Protein AF-A0A918AKS3-F1 (afdb_monomer_lite)

Organism: NCBI:txid33919

Secondary structure (DSSP, 8-state):
---B-TTT--BTTS-SSPPEEETTEEEEE-TTS-EEEEETTEEEEEES------

Sequence (54 aa):
MTTTCPSCGWPADDPAYPVSTHGRVRYVRCVCGIWLVLRDGRLLATAGRPARLR

Structure (mmCIF, N/CA/C/O backbone):
data_AF-A0A918AKS3-F1
#
_entry.id   AF-A0A918AKS3-F1
#
loop_
_atom_site.group_PDB
_atom_site.id
_atom_site.type_symbol
_atom_site.label_atom_id
_atom_site.label_alt_id
_atom_site.label_comp_id
_atom_site.label_asym_id
_atom_site.label_entity_id
_atom_site.label_seq_id
_atom_site.pdbx_PDB_ins_c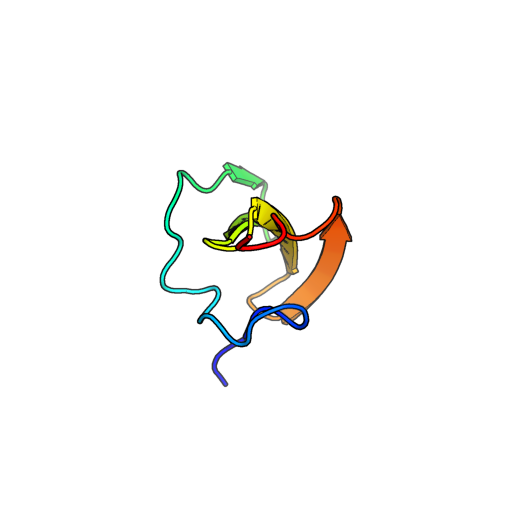ode
_atom_site.Cartn_x
_atom_site.Cartn_y
_atom_site.Cartn_z
_atom_site.occupancy
_atom_site.B_iso_or_equiv
_atom_site.auth_seq_id
_atom_site.auth_comp_id
_atom_site.auth_asym_id
_atom_site.auth_atom_id
_atom_site.pdbx_PDB_model_num
ATOM 1 N N . MET A 1 1 ? -12.698 7.557 3.611 1.00 60.28 1 MET A N 1
ATOM 2 C CA . MET A 1 1 ? -12.324 6.380 4.423 1.00 60.28 1 MET A CA 1
ATOM 3 C C . MET A 1 1 ? -10.847 6.141 4.224 1.00 60.28 1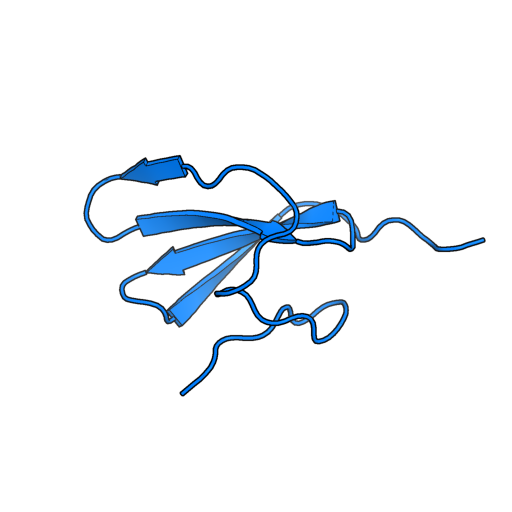 MET A C 1
ATOM 5 O O . MET A 1 1 ? -10.431 5.995 3.081 1.00 60.28 1 MET A O 1
ATOM 9 N N . THR A 1 2 ? -10.082 6.151 5.306 1.00 83.69 2 THR A N 1
ATOM 10 C CA . THR A 1 2 ? -8.632 5.950 5.278 1.00 83.69 2 THR A CA 1
ATOM 11 C C . THR A 1 2 ? -8.359 4.461 5.442 1.00 83.69 2 THR A C 1
ATOM 13 O O . THR A 1 2 ? -8.781 3.863 6.430 1.00 83.69 2 THR A O 1
ATOM 16 N N . THR A 1 3 ? -7.722 3.835 4.454 1.00 93.25 3 THR A N 1
ATOM 17 C CA . THR A 1 3 ? -7.327 2.426 4.565 1.00 93.25 3 THR A CA 1
ATOM 18 C C . THR A 1 3 ? -6.101 2.339 5.459 1.00 93.25 3 THR A C 1
ATOM 20 O O . THR A 1 3 ? -5.115 3.027 5.215 1.00 93.25 3 THR A O 1
ATOM 23 N N . THR A 1 4 ? -6.148 1.491 6.481 1.00 95.19 4 THR A N 1
ATOM 24 C CA . THR A 1 4 ? -5.039 1.276 7.414 1.00 95.19 4 THR A CA 1
ATOM 25 C C . THR A 1 4 ? -4.446 -0.118 7.246 1.00 95.19 4 THR A C 1
ATOM 27 O O . THR A 1 4 ? -5.107 -1.061 6.804 1.00 95.19 4 THR A O 1
ATOM 30 N N . CYS A 1 5 ? -3.165 -0.256 7.579 1.00 94.62 5 CYS A N 1
ATOM 31 C CA . CYS A 1 5 ? -2.493 -1.545 7.622 1.00 94.62 5 CYS A CA 1
ATOM 32 C C . CYS A 1 5 ? -3.125 -2.434 8.709 1.00 94.62 5 CYS A C 1
ATOM 34 O O . CYS A 1 5 ? -3.087 -2.056 9.882 1.00 94.62 5 CYS A O 1
ATOM 36 N N . PRO A 1 6 ? -3.619 -3.643 8.391 1.00 95.06 6 PRO A N 1
ATOM 37 C CA . PRO A 1 6 ? -4.236 -4.513 9.392 1.00 95.06 6 PRO A CA 1
ATOM 38 C C . PRO A 1 6 ? -3.224 -5.099 10.390 1.00 95.06 6 PRO A C 1
ATOM 40 O O . PRO A 1 6 ? -3.629 -5.594 11.434 1.00 95.06 6 PRO A O 1
ATOM 43 N N . SER A 1 7 ? -1.915 -5.057 10.097 1.00 94.25 7 SER A N 1
ATOM 44 C CA . SER A 1 7 ? -0.883 -5.538 11.029 1.00 94.25 7 SER A CA 1
ATOM 45 C C . SER A 1 7 ? -0.428 -4.505 12.057 1.00 94.25 7 SER 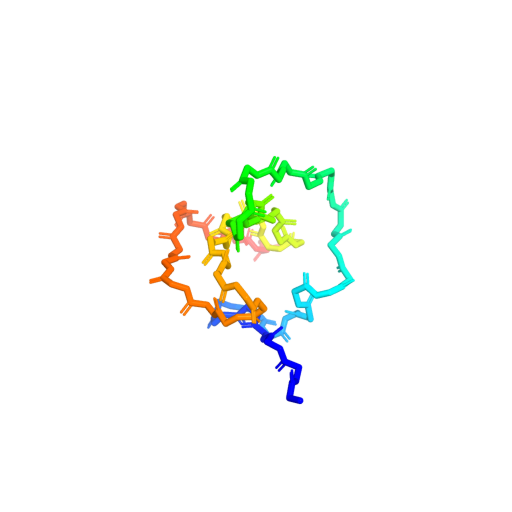A C 1
ATOM 47 O O . SER A 1 7 ? -0.018 -4.909 13.138 1.00 94.25 7 SER A O 1
ATOM 49 N N . CYS A 1 8 ? -0.437 -3.206 11.744 1.00 94.25 8 CYS A N 1
ATOM 50 C CA . CYS A 1 8 ? 0.126 -2.187 12.646 1.00 94.25 8 CYS A CA 1
ATOM 51 C C . CYS A 1 8 ? -0.678 -0.883 12.735 1.00 94.25 8 CYS A C 1
ATOM 53 O O . CYS A 1 8 ? -0.240 0.048 13.400 1.00 94.25 8 CYS A O 1
ATOM 55 N N . GLY A 1 9 ? -1.811 -0.774 12.038 1.00 93.88 9 GLY A N 1
ATOM 56 C CA . GLY A 1 9 ? -2.683 0.404 12.058 1.00 93.88 9 GLY A CA 1
ATOM 57 C C . GLY A 1 9 ? -2.204 1.605 11.236 1.00 93.88 9 GLY A C 1
ATOM 58 O O . GLY A 1 9 ? -2.967 2.551 11.077 1.00 93.88 9 GLY A O 1
ATOM 59 N N . TRP A 1 10 ? -0.988 1.575 10.678 1.00 93.56 10 TRP A N 1
ATOM 60 C CA . TRP A 1 10 ? -0.427 2.711 9.934 1.00 93.56 10 TRP A CA 1
ATOM 61 C C . TRP A 1 10 ? -1.279 3.078 8.699 1.00 93.56 10 TRP A C 1
ATOM 63 O O . TRP A 1 10 ? -1.719 2.155 7.997 1.00 93.56 10 TRP A O 1
ATOM 73 N N . PRO A 1 11 ? -1.505 4.373 8.401 1.00 93.31 11 PRO A N 1
ATOM 74 C CA . PRO A 1 11 ? -2.279 4.799 7.233 1.00 93.31 11 PRO A CA 1
ATOM 75 C C . PRO A 1 11 ? -1.624 4.363 5.914 1.00 93.31 11 PRO A C 1
ATOM 77 O O . PRO A 1 11 ? -0.425 4.529 5.712 1.00 93.31 11 PRO A O 1
ATOM 80 N N . ALA A 1 12 ? -2.389 3.771 4.996 1.00 91.12 12 ALA A N 1
ATOM 81 C CA . ALA A 1 12 ? -1.852 3.278 3.723 1.00 91.12 12 ALA A CA 1
ATOM 82 C C . ALA A 1 12 ? -1.589 4.399 2.697 1.00 91.12 12 ALA A C 1
ATOM 84 O O . ALA A 1 12 ? -0.910 4.171 1.696 1.00 91.12 12 ALA A O 1
ATOM 85 N N . ASP A 1 13 ? -2.154 5.582 2.925 1.00 87.88 13 ASP A N 1
ATOM 86 C CA . ASP A 1 13 ? -1.936 6.821 2.175 1.00 87.88 13 ASP A CA 1
ATOM 87 C C . ASP A 1 13 ? -0.694 7.601 2.629 1.00 87.88 13 ASP A C 1
ATOM 89 O O . ASP A 1 13 ? -0.254 8.485 1.898 1.00 87.88 13 ASP A O 1
ATOM 93 N N . ASP A 1 14 ? -0.082 7.210 3.750 1.00 86.81 14 ASP A N 1
ATOM 94 C CA . ASP A 1 14 ? 1.212 7.712 4.224 1.00 86.81 14 ASP A CA 1
ATOM 95 C C . ASP A 1 14 ? 2.273 6.591 4.224 1.00 86.81 14 ASP A C 1
ATOM 97 O O . ASP A 1 14 ? 2.636 6.039 5.268 1.00 86.81 14 ASP A O 1
ATOM 101 N N . PRO A 1 15 ? 2.725 6.136 3.045 1.00 78.81 15 PRO A N 1
ATOM 102 C CA . PRO A 1 15 ? 3.639 5.014 2.961 1.00 78.81 15 PRO A CA 1
ATOM 103 C C . PRO A 1 15 ? 5.073 5.418 3.307 1.00 78.81 15 PRO A C 1
ATOM 105 O O . PRO A 1 15 ? 5.634 6.349 2.743 1.00 78.81 15 PRO A O 1
ATOM 108 N N . ALA A 1 16 ? 5.725 4.619 4.152 1.00 80.69 16 ALA A N 1
ATOM 109 C CA . ALA A 1 16 ? 7.132 4.819 4.510 1.00 80.69 16 ALA A CA 1
ATOM 110 C C . ALA A 1 16 ? 8.119 4.534 3.353 1.00 80.69 16 ALA A C 1
ATOM 112 O O . ALA A 1 16 ? 9.311 4.805 3.471 1.00 80.69 16 ALA A O 1
ATOM 113 N N . TYR A 1 17 ? 7.647 3.947 2.249 1.00 81.81 17 TYR A N 1
ATOM 114 C CA . TYR A 1 17 ? 8.464 3.448 1.141 1.00 81.81 17 TYR A CA 1
ATOM 115 C C . TYR A 1 17 ? 7.793 3.715 -0.220 1.00 81.81 17 TYR A C 1
ATOM 117 O O . TYR A 1 17 ? 6.577 3.924 -0.266 1.00 81.81 17 TYR A O 1
ATOM 125 N N . PRO A 1 18 ? 8.542 3.643 -1.344 1.00 79.31 18 PRO A N 1
ATOM 12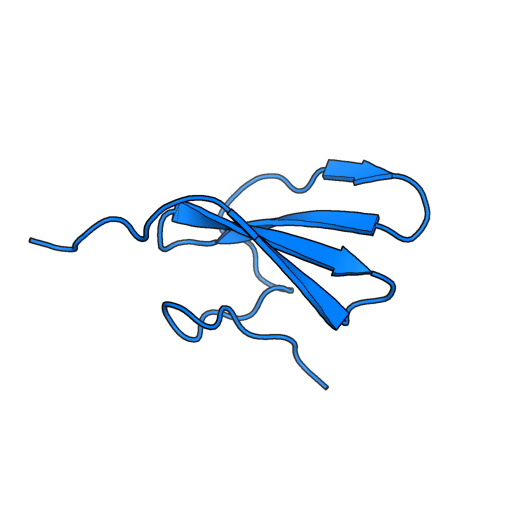6 C CA . PRO A 1 18 ? 7.996 3.871 -2.681 1.00 79.31 18 PRO A CA 1
ATOM 127 C C . PRO A 1 18 ? 6.799 2.970 -3.015 1.00 79.31 18 PRO A C 1
ATOM 129 O O . PRO A 1 18 ? 6.784 1.778 -2.698 1.00 79.31 18 PRO A O 1
ATOM 132 N N . VAL A 1 19 ? 5.814 3.548 -3.702 1.00 87.56 19 VAL A N 1
ATOM 133 C CA . VAL A 1 19 ? 4.593 2.873 -4.161 1.00 87.56 19 VAL A CA 1
ATOM 134 C C . VAL A 1 19 ? 4.737 2.507 -5.636 1.00 87.56 19 VAL A C 1
ATOM 136 O O . VAL A 1 19 ? 5.129 3.351 -6.439 1.00 87.56 19 VAL A O 1
ATOM 139 N N . SER A 1 20 ? 4.359 1.282 -6.014 1.00 90.69 20 SER A N 1
ATOM 140 C CA . SER A 1 20 ? 4.159 0.920 -7.427 1.00 90.69 20 SER A CA 1
ATOM 141 C C . SER A 1 20 ? 2.674 0.969 -7.783 1.00 90.69 20 SER A C 1
ATOM 143 O O . SER A 1 20 ? 1.840 0.496 -7.010 1.00 90.69 20 SER A O 1
ATOM 145 N N . THR A 1 21 ? 2.320 1.521 -8.946 1.00 94.06 21 THR A N 1
ATOM 146 C CA . THR A 1 21 ? 0.923 1.654 -9.395 1.00 94.06 21 THR A CA 1
ATOM 147 C C . THR A 1 21 ? 0.741 1.058 -10.785 1.00 94.06 21 THR A C 1
ATOM 149 O O . THR A 1 21 ? 1.462 1.407 -11.715 1.00 94.06 21 THR A O 1
ATOM 152 N N . HIS A 1 22 ? -0.266 0.196 -10.934 1.00 92.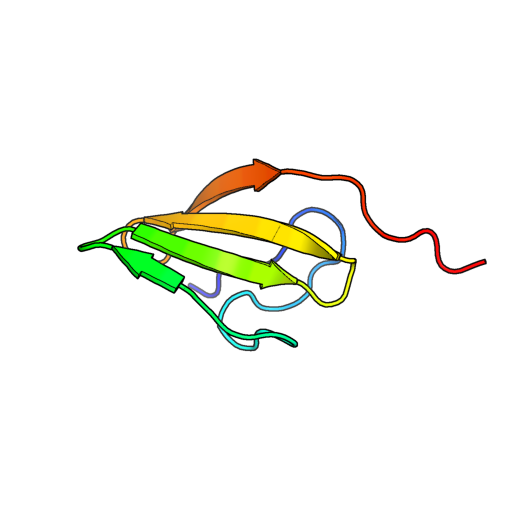94 22 HIS A N 1
ATOM 153 C CA . HIS A 1 22 ? -0.647 -0.435 -12.196 1.00 92.94 22 HIS A CA 1
ATOM 154 C C . HIS A 1 22 ? -2.163 -0.307 -12.388 1.00 92.94 22 HIS A C 1
ATOM 156 O O . HIS A 1 22 ? -2.960 -1.049 -11.805 1.00 92.94 22 HIS A O 1
ATOM 162 N N . GLY A 1 23 ? -2.580 0.681 -13.183 1.00 94.56 23 GLY A N 1
ATOM 163 C CA . GLY A 1 23 ? -3.993 1.013 -13.362 1.00 94.56 23 GLY A CA 1
ATOM 164 C C . GLY A 1 23 ? -4.651 1.400 -12.035 1.00 94.56 23 GLY A C 1
ATOM 165 O O . GLY A 1 23 ? -4.232 2.346 -11.374 1.00 94.56 23 GLY A O 1
ATOM 166 N N . ARG A 1 24 ? -5.685 0.655 -11.629 1.00 94.94 24 ARG A N 1
ATOM 167 C CA . ARG A 1 24 ? -6.417 0.893 -10.370 1.00 94.94 24 ARG A CA 1
ATOM 168 C C . ARG A 1 24 ? -5.776 0.235 -9.148 1.00 94.94 24 ARG A C 1
ATOM 170 O O . ARG A 1 24 ? -6.298 0.393 -8.044 1.00 94.94 24 ARG A O 1
ATOM 177 N N . VAL A 1 25 ? -4.691 -0.518 -9.340 1.00 95.56 25 VAL A N 1
ATOM 178 C CA . VAL A 1 25 ? -4.006 -1.257 -8.276 1.00 95.56 25 VAL A CA 1
ATOM 179 C C . VAL A 1 25 ? -2.761 -0.502 -7.824 1.00 95.56 25 VAL A C 1
ATOM 181 O O . VAL A 1 25 ? -1.955 -0.082 -8.653 1.00 95.56 25 VAL A O 1
ATOM 184 N N . ARG A 1 26 ? -2.587 -0.352 -6.510 1.00 94.56 26 ARG A N 1
ATOM 185 C CA . ARG A 1 26 ? -1.379 0.206 -5.887 1.00 94.56 26 ARG A CA 1
ATOM 186 C C . ARG A 1 26 ? -0.765 -0.824 -4.951 1.00 94.56 26 ARG A C 1
ATOM 188 O O . ARG A 1 26 ? -1.473 -1.427 -4.148 1.00 94.56 26 ARG A O 1
ATOM 195 N N . TYR A 1 27 ? 0.544 -0.984 -5.030 1.00 94.88 27 TYR A N 1
ATOM 196 C CA . TYR A 1 27 ? 1.342 -1.812 -4.139 1.00 94.88 27 TYR A CA 1
ATOM 197 C C . TYR A 1 27 ? 2.099 -0.886 -3.201 1.00 94.88 27 TYR A C 1
ATOM 199 O O . TYR A 1 27 ? 2.982 -0.140 -3.627 1.00 94.88 27 TYR A O 1
ATOM 207 N N . VAL A 1 28 ? 1.718 -0.917 -1.931 1.00 95.00 28 VAL A N 1
ATOM 208 C CA . VAL A 1 28 ? 2.220 -0.018 -0.897 1.00 95.00 28 VAL A CA 1
ATOM 209 C C . VAL A 1 28 ? 3.008 -0.828 0.118 1.00 95.00 28 VAL A C 1
ATOM 211 O O . VAL A 1 28 ? 2.509 -1.837 0.613 1.00 95.00 28 VAL A O 1
ATOM 214 N N . ARG A 1 29 ? 4.220 -0.398 0.468 1.00 94.44 29 ARG A N 1
ATOM 215 C CA . ARG A 1 29 ? 4.982 -1.027 1.549 1.00 94.44 29 ARG A CA 1
ATOM 216 C C . ARG A 1 29 ? 4.809 -0.228 2.838 1.00 94.44 29 ARG A C 1
ATOM 218 O O . ARG A 1 29 ? 5.108 0.961 2.894 1.00 94.44 29 ARG A O 1
ATOM 225 N N . CYS A 1 30 ? 4.285 -0.890 3.864 1.00 93.81 30 CYS A N 1
ATOM 226 C CA . CYS A 1 30 ? 3.996 -0.299 5.167 1.00 93.81 30 CYS A CA 1
ATOM 227 C C . CYS A 1 30 ? 5.268 -0.177 6.026 1.00 93.81 30 CYS A C 1
ATOM 229 O O . CYS A 1 30 ? 6.217 -0.938 5.834 1.00 93.81 30 CYS A O 1
ATOM 231 N N . VAL A 1 31 ? 5.264 0.711 7.029 1.00 93.25 31 VAL A N 1
ATOM 232 C CA . VAL A 1 31 ? 6.366 0.870 7.999 1.00 93.25 31 VAL A CA 1
ATOM 233 C C . VAL A 1 31 ? 6.666 -0.412 8.786 1.00 93.25 31 VAL A C 1
ATOM 235 O O . VAL A 1 31 ? 7.819 -0.697 9.087 1.00 93.25 31 VAL A O 1
ATOM 238 N N . CYS A 1 32 ? 5.656 -1.252 9.050 1.00 93.12 32 CYS A N 1
ATOM 239 C CA . CYS A 1 32 ? 5.881 -2.559 9.675 1.00 93.12 32 CYS A CA 1
ATOM 240 C C . CYS A 1 32 ? 6.486 -3.593 8.712 1.00 93.12 32 CYS A C 1
ATOM 242 O O . CYS A 1 32 ? 6.744 -4.721 9.111 1.00 93.12 32 CYS A O 1
ATOM 244 N N . GLY A 1 33 ? 6.709 -3.243 7.446 1.00 92.56 33 GLY A N 1
ATOM 245 C CA . GLY A 1 33 ? 7.434 -4.063 6.480 1.00 92.56 33 GLY A CA 1
ATOM 246 C C . GLY A 1 33 ? 6.574 -4.971 5.603 1.00 92.56 33 GLY A C 1
ATOM 247 O O . GLY A 1 33 ? 7.114 -5.537 4.652 1.00 92.56 33 GLY A O 1
ATOM 248 N N . ILE A 1 34 ? 5.263 -5.090 5.856 1.00 94.69 34 ILE A N 1
ATOM 249 C CA . ILE A 1 34 ? 4.363 -5.827 4.953 1.00 94.69 34 ILE A CA 1
ATOM 250 C C . ILE A 1 34 ? 3.992 -5.001 3.720 1.00 94.69 34 ILE A C 1
ATOM 252 O O . ILE A 1 34 ? 3.997 -3.767 3.741 1.00 94.69 34 ILE A O 1
ATOM 256 N N . TRP A 1 35 ? 3.603 -5.699 2.662 1.00 95.81 35 TRP A N 1
ATOM 257 C CA . TRP A 1 35 ? 2.983 -5.121 1.479 1.00 95.81 35 TRP A CA 1
ATOM 258 C C . TRP A 1 35 ? 1.463 -5.090 1.622 1.00 95.81 35 TRP A C 1
ATOM 260 O O . TRP A 1 35 ? 0.853 -6.065 2.064 1.00 95.81 35 TRP A O 1
ATOM 270 N N . LEU A 1 36 ? 0.863 -3.982 1.199 1.00 96.12 36 LEU A N 1
ATOM 271 C CA . LEU A 1 36 ? -0.570 -3.779 1.036 1.00 96.12 36 LEU A CA 1
ATOM 272 C C . LEU A 1 36 ? -0.866 -3.661 -0.462 1.00 96.12 36 LEU A C 1
ATOM 274 O O . LEU A 1 36 ? -0.258 -2.846 -1.158 1.00 96.12 36 LEU A O 1
ATOM 278 N N . VAL A 1 37 ? -1.810 -4.455 -0.955 1.00 96.19 37 VAL A N 1
ATOM 279 C CA . VAL A 1 37 ? -2.330 -4.343 -2.321 1.00 96.19 37 VAL A CA 1
ATOM 280 C C . VAL A 1 37 ? -3.662 -3.619 -2.242 1.00 96.19 37 VAL A C 1
ATOM 282 O O . VAL A 1 37 ? -4.614 -4.139 -1.661 1.00 96.19 37 VAL A O 1
ATOM 285 N N . LEU A 1 38 ? -3.732 -2.416 -2.801 1.00 95.75 38 LEU A N 1
ATOM 286 C CA . LEU A 1 38 ? -4.930 -1.585 -2.803 1.00 95.75 38 LEU A CA 1
ATOM 287 C C . LEU A 1 38 ? -5.563 -1.568 -4.191 1.00 95.75 38 LEU A C 1
ATOM 289 O O . LEU A 1 38 ? -4.847 -1.413 -5.175 1.00 95.75 38 LEU A O 1
ATOM 293 N N . ARG A 1 39 ? -6.893 -1.627 -4.279 1.00 95.69 39 ARG A N 1
ATOM 294 C CA . ARG A 1 39 ? -7.651 -1.330 -5.503 1.00 95.69 39 ARG A CA 1
ATOM 295 C C . ARG A 1 39 ? -8.625 -0.198 -5.232 1.00 95.69 39 ARG A C 1
ATOM 297 O O . ARG A 1 39 ? -9.430 -0.299 -4.311 1.00 95.69 39 ARG A O 1
ATOM 304 N N . ASP A 1 40 ? -8.529 0.879 -6.009 1.00 93.38 40 ASP A N 1
ATOM 305 C CA . ASP A 1 40 ? -9.366 2.076 -5.826 1.00 93.38 40 ASP A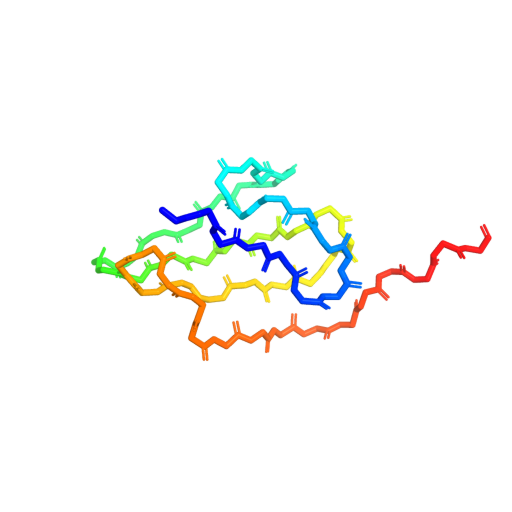 CA 1
ATOM 306 C C . ASP A 1 40 ? -9.344 2.586 -4.361 1.00 93.38 40 ASP A C 1
ATOM 308 O O . ASP A 1 40 ? -10.353 2.992 -3.793 1.00 93.38 40 ASP A O 1
ATOM 312 N N . GLY A 1 41 ? -8.172 2.501 -3.714 1.00 90.81 41 GLY A N 1
ATOM 313 C CA . GLY A 1 41 ? -7.962 2.910 -2.321 1.00 90.81 41 GLY A CA 1
ATOM 314 C C . GLY A 1 41 ? -8.428 1.913 -1.252 1.00 90.81 41 GLY A C 1
ATOM 315 O O . GLY A 1 41 ? -8.171 2.158 -0.077 1.00 90.81 41 GLY A O 1
ATOM 316 N N . ARG A 1 42 ? -9.056 0.785 -1.613 1.00 93.31 42 ARG A N 1
ATOM 317 C CA . ARG A 1 42 ? -9.468 -0.279 -0.676 1.00 93.31 42 ARG A CA 1
ATOM 318 C C . ARG A 1 42 ? -8.438 -1.399 -0.604 1.00 93.31 42 ARG A C 1
ATOM 320 O O . ARG A 1 42 ? -7.892 -1.788 -1.632 1.00 93.31 42 ARG A O 1
ATOM 327 N N . LEU A 1 43 ? -8.214 -1.948 0.588 1.00 95.38 43 LEU A N 1
ATOM 328 C CA . LEU A 1 43 ? -7.327 -3.095 0.778 1.00 95.38 43 LEU A CA 1
ATOM 329 C C . LEU A 1 43 ? -7.908 -4.352 0.118 1.00 95.38 43 LEU A C 1
ATOM 331 O O . LEU A 1 43 ? -9.025 -4.757 0.425 1.00 95.38 43 LEU A O 1
ATOM 335 N N . LEU A 1 44 ? -7.135 -4.956 -0.781 1.00 96.56 44 LEU A N 1
ATOM 336 C CA . LEU A 1 44 ? -7.468 -6.197 -1.478 1.00 96.56 44 LEU A CA 1
ATOM 337 C C . LEU A 1 44 ? -6.727 -7.394 -0.870 1.00 96.56 44 LEU A C 1
ATOM 339 O O . LEU A 1 44 ? -7.312 -8.458 -0.697 1.00 96.56 44 LEU A O 1
ATOM 343 N N . ALA A 1 45 ? -5.437 -7.225 -0.566 1.00 96.56 45 ALA A N 1
ATOM 344 C CA . ALA A 1 45 ? -4.588 -8.283 -0.028 1.00 96.56 45 ALA A CA 1
ATOM 345 C C . ALA A 1 45 ? -3.392 -7.716 0.745 1.00 96.56 45 ALA A C 1
ATOM 347 O O . ALA A 1 45 ? -3.011 -6.554 0.570 1.00 96.56 45 ALA A O 1
ATOM 348 N N . THR A 1 46 ? -2.769 -8.567 1.555 1.00 96.75 46 THR A N 1
ATOM 349 C CA . THR A 1 46 ? -1.492 -8.298 2.220 1.00 96.75 46 THR A CA 1
ATOM 350 C C . THR A 1 46 ? -0.472 -9.384 1.892 1.00 96.75 46 THR A C 1
ATOM 352 O O . THR A 1 46 ? -0.836 -10.531 1.631 1.00 96.75 46 THR A O 1
ATOM 355 N N . ALA A 1 47 ? 0.814 -9.030 1.892 1.00 95.44 47 ALA A N 1
ATOM 356 C CA . ALA A 1 47 ? 1.900 -9.989 1.702 1.00 95.44 47 ALA A CA 1
ATOM 357 C C . ALA A 1 47 ? 3.099 -9.680 2.606 1.00 95.44 47 ALA A C 1
ATOM 359 O O . ALA A 1 47 ? 3.474 -8.524 2.804 1.00 95.44 47 ALA A O 1
ATOM 360 N N . GLY A 1 48 ? 3.732 -10.733 3.121 1.00 92.12 48 GLY A N 1
ATOM 361 C CA . GLY A 1 48 ? 4.863 -10.641 4.043 1.00 92.12 48 GLY A CA 1
ATOM 362 C C . GLY A 1 48 ? 4.465 -10.795 5.511 1.00 92.12 48 GLY A C 1
ATOM 363 O O . GLY A 1 48 ? 3.325 -11.106 5.847 1.00 92.12 48 GLY A O 1
ATOM 364 N N . ARG A 1 49 ? 5.444 -10.613 6.398 1.00 90.88 49 ARG A N 1
ATOM 365 C CA . ARG A 1 49 ? 5.268 -10.646 7.854 1.00 90.88 49 ARG A CA 1
ATOM 366 C C . ARG A 1 49 ? 5.749 -9.320 8.430 1.00 90.88 49 ARG A C 1
ATOM 368 O O . ARG A 1 49 ? 6.774 -8.829 7.954 1.00 90.88 49 ARG A O 1
ATOM 375 N N . PRO A 1 50 ? 5.051 -8.748 9.423 1.00 88.19 50 PRO A N 1
ATOM 376 C CA . PRO A 1 50 ? 5.529 -7.536 10.053 1.00 88.19 50 PRO A CA 1
ATOM 377 C C . PRO A 1 50 ? 6.897 -7.796 10.686 1.00 88.19 50 PRO A C 1
ATOM 379 O O . PRO A 1 50 ? 7.130 -8.859 11.275 1.00 88.19 50 PRO A O 1
ATOM 382 N N . ALA A 1 51 ? 7.806 -6.835 10.551 1.00 84.44 51 ALA A N 1
ATOM 383 C CA . ALA A 1 51 ? 9.037 -6.810 11.313 1.00 84.44 51 ALA A CA 1
ATOM 384 C C . ALA A 1 51 ? 8.650 -6.840 12.795 1.00 84.44 51 ALA A C 1
ATOM 386 O O . ALA A 1 51 ? 7.913 -5.976 13.272 1.00 84.44 51 ALA A O 1
ATOM 387 N N . ARG A 1 52 ? 9.098 -7.868 13.523 1.00 78.69 52 ARG A N 1
ATOM 388 C CA . ARG A 1 52 ? 8.969 -7.857 14.979 1.00 78.69 52 ARG A CA 1
ATOM 389 C C . ARG A 1 52 ? 9.903 -6.764 15.475 1.00 78.69 52 ARG A C 1
ATOM 391 O O . ARG A 1 52 ? 11.115 -6.910 15.337 1.00 78.69 52 ARG A O 1
ATOM 398 N N . LEU A 1 53 ? 9.338 -5.693 16.022 1.00 61.84 53 LEU A N 1
ATOM 399 C CA . LEU A 1 53 ? 10.085 -4.819 16.915 1.00 61.84 53 LEU A CA 1
ATOM 400 C C . LEU A 1 53 ? 10.515 -5.716 18.088 1.00 61.84 53 LEU A C 1
ATOM 402 O O . LEU A 1 53 ? 9.657 -6.252 18.791 1.00 61.84 53 LEU A O 1
ATOM 406 N N . ARG A 1 54 ? 11.813 -6.017 18.169 1.00 54.53 54 ARG A N 1
ATOM 407 C CA . ARG A 1 54 ? 12.427 -6.607 19.362 1.00 54.53 54 ARG A CA 1
ATOM 408 C C . ARG A 1 54 ? 12.707 -5.496 20.354 1.00 54.53 54 ARG A C 1
ATOM 410 O O . ARG A 1 54 ? 13.077 -4.401 19.875 1.00 54.53 54 ARG A O 1
#

Foldseek 3Di:
DFDADPQPRHTQVDAPDDWDDDPQWIWGQHPQGKIFIDGVNHTDDIDDDGDPPD

Radius of gyration: 10.4 Å; chains: 1; bounding box: 25×18×33 Å

pLDDT: mean 90.05, std 8.98, range [54.53, 96.75]